Protein AF-M1EQ59-F1 (afdb_monomer_lite)

Radius of gyration: 13.41 Å; chains: 1; bounding box: 28×25×42 Å

Secondary structure (DSSP, 8-state):
-EEEEPTTSS-EEEEE--SSHHHHHHTT--TTSEEEEEEEE--TT-SS-EEEEEEEE-TTS-HHHHHHHHTTHHHHHT-

InterPro domains:
  IPR002108 Actin-depolymerising factor homology domain [PF00241] (2-77)
  IPR002108 Actin-depolymerising factor homology domain [PS51263] (1-79)
  IPR029006 ADF-H/Gelsolin-like domain superfamily [G3DSA:3.40.20.10] (1-79)

pLDDT: mean 88.78, std 7.21, range [63.41, 96.88]

Foldseek 3Di:
DKWFDDDPDPDIDDPDDDDPFPVVQVVRDDLATFMWDWGWDDDPPDPDTDIDIDGDHHVNHDVVVVVVCVVCVVVVVVD

Sequence (79 aa):
ALYTYEDGSDDLKLAASGDGGLQELSGHFENQKVMYGFCSVKDSQAALPKYVLINWVGEDVPDARKCACASHVAKVAEF

Organism: Mustela putorius furo (NCBI:txid9669)

Structure (mmCIF, N/CA/C/O backbone):
data_AF-M1EQ59-F1
#
_entry.id   AF-M1EQ59-F1
#
loop_
_atom_site.group_PDB
_atom_site.id
_atom_site.type_symbol
_atom_site.label_atom_id
_atom_site.label_alt_id
_atom_site.label_comp_id
_atom_site.label_asym_id
_atom_site.label_entity_id
_atom_site.label_seq_id
_atom_site.pdbx_PDB_ins_code
_atom_site.Cartn_x
_atom_site.Cartn_y
_atom_site.Cartn_z
_atom_site.occupancy
_atom_site.B_iso_or_equiv
_atom_site.auth_seq_id
_atom_site.auth_comp_id
_atom_site.auth_asym_id
_atom_site.auth_atom_id
_atom_site.pdbx_PDB_model_num
ATOM 1 N N . ALA A 1 1 ? -6.861 -2.457 3.941 1.00 93.50 1 ALA A N 1
ATOM 2 C CA . ALA A 1 1 ? -6.768 -2.291 2.474 1.00 93.50 1 ALA A CA 1
ATOM 3 C C . ALA A 1 1 ? -5.331 -2.524 2.031 1.00 93.50 1 ALA A C 1
ATOM 5 O O . ALA A 1 1 ? -4.418 -2.246 2.801 1.00 93.50 1 ALA A O 1
ATOM 6 N N . LEU A 1 2 ? -5.132 -3.040 0.826 1.00 96.62 2 LEU A N 1
ATOM 7 C CA . LEU A 1 2 ? -3.833 -3.326 0.232 1.00 96.62 2 LEU A CA 1
ATOM 8 C C . LEU A 1 2 ? -3.792 -2.730 -1.168 1.00 96.62 2 LEU A C 1
ATOM 10 O O . LEU A 1 2 ? -4.703 -2.966 -1.960 1.00 96.62 2 LEU A O 1
ATOM 14 N N . TYR A 1 3 ? -2.728 -2.003 -1.471 1.00 96.06 3 TYR A N 1
ATOM 15 C CA . TYR A 1 3 ? -2.517 -1.349 -2.755 1.00 96.06 3 TYR A CA 1
ATOM 16 C C . TYR A 1 3 ? -1.243 -1.864 -3.415 1.00 96.06 3 TYR A C 1
ATOM 18 O O . TYR A 1 3 ? -0.295 -2.253 -2.736 1.00 96.06 3 TYR A O 1
ATOM 26 N N . THR A 1 4 ? -1.206 -1.846 -4.741 1.00 95.38 4 THR A N 1
ATOM 27 C CA . THR A 1 4 ? -0.008 -2.138 -5.537 1.00 95.38 4 THR A CA 1
ATOM 28 C C . THR A 1 4 ? -0.018 -1.289 -6.801 1.00 95.38 4 THR A C 1
ATOM 30 O O . THR A 1 4 ? -1.009 -0.621 -7.084 1.00 95.38 4 THR A O 1
ATOM 33 N N . TYR A 1 5 ? 1.074 -1.298 -7.553 1.00 93.12 5 TYR A N 1
ATOM 34 C CA . TYR A 1 5 ? 1.168 -0.553 -8.802 1.00 93.12 5 TYR A CA 1
ATOM 35 C C . TYR A 1 5 ? 0.417 -1.257 -9.939 1.00 93.12 5 TYR A C 1
ATOM 37 O O . TYR A 1 5 ? 0.346 -2.488 -9.992 1.00 93.12 5 TYR A O 1
ATOM 45 N N . GLU A 1 6 ? -0.149 -0.478 -10.854 1.00 91.19 6 GLU A N 1
ATOM 46 C CA . GLU A 1 6 ? -0.569 -0.982 -12.160 1.00 91.19 6 GLU A CA 1
ATOM 47 C C . GLU A 1 6 ? 0.639 -1.426 -12.996 1.00 91.19 6 GLU A C 1
ATOM 49 O O . GLU A 1 6 ? 1.749 -0.908 -12.857 1.00 91.19 6 GLU A O 1
ATOM 54 N N . ASP A 1 7 ? 0.439 -2.421 -13.861 1.00 86.75 7 ASP A N 1
ATOM 55 C CA . ASP A 1 7 ? 1.538 -3.006 -14.624 1.00 86.75 7 ASP A CA 1
ATOM 56 C C . ASP A 1 7 ? 2.090 -1.977 -15.618 1.00 86.75 7 ASP A C 1
ATOM 58 O O . ASP A 1 7 ? 1.391 -1.519 -16.520 1.00 86.75 7 ASP A O 1
ATOM 62 N N . GLY A 1 8 ? 3.358 -1.602 -15.443 1.00 84.25 8 GLY A N 1
ATOM 63 C CA . GLY A 1 8 ? 4.015 -0.590 -16.273 1.00 84.25 8 GLY A CA 1
ATOM 64 C C . GLY A 1 8 ? 3.657 0.864 -15.939 1.00 84.25 8 GLY A C 1
ATOM 65 O O . GLY A 1 8 ? 4.069 1.746 -16.690 1.00 84.25 8 GLY A O 1
ATOM 66 N N . SER A 1 9 ? 2.946 1.127 -14.834 1.00 89.12 9 SER A N 1
ATOM 67 C CA . SER A 1 9 ? 2.660 2.481 -14.333 1.00 89.12 9 SER A CA 1
ATOM 68 C C . SER A 1 9 ? 3.154 2.679 -12.890 1.00 89.12 9 SER A C 1
ATOM 70 O O . SER A 1 9 ? 3.470 1.732 -12.166 1.00 89.12 9 SER A O 1
ATOM 72 N N . ASP A 1 10 ? 3.219 3.942 -12.470 1.00 89.00 10 ASP A N 1
ATOM 73 C CA . ASP A 1 10 ? 3.402 4.359 -11.076 1.00 89.00 10 ASP A CA 1
ATOM 74 C C . ASP A 1 10 ? 2.072 4.691 -10.381 1.00 89.00 10 ASP A C 1
ATOM 76 O O . ASP A 1 10 ? 2.063 5.138 -9.232 1.00 89.00 10 ASP A O 1
ATOM 80 N N . ASP A 1 11 ? 0.950 4.411 -11.045 1.00 90.06 11 ASP A N 1
ATOM 81 C CA . ASP A 1 11 ? -0.387 4.535 -10.478 1.00 90.06 11 ASP A CA 1
ATOM 82 C C . ASP A 1 11 ? -0.704 3.375 -9.530 1.00 90.06 11 ASP A C 1
ATOM 84 O O . ASP A 1 11 ? -0.445 2.203 -9.823 1.00 90.06 11 ASP A O 1
ATOM 88 N N . LEU A 1 12 ? -1.277 3.707 -8.371 1.00 91.88 12 LEU A N 1
ATOM 89 C CA . LEU A 1 12 ? -1.719 2.727 -7.386 1.00 91.88 12 LEU A CA 1
ATOM 90 C C . LEU A 1 12 ? -3.128 2.227 -7.703 1.00 91.88 12 LEU A C 1
ATOM 92 O O . LEU A 1 12 ? -4.058 3.012 -7.870 1.00 91.88 12 LEU A O 1
ATOM 96 N N . LYS A 1 13 ? -3.299 0.907 -7.648 1.00 94.81 13 LYS A N 1
ATOM 97 C CA . LYS A 1 13 ? -4.594 0.221 -7.666 1.00 94.81 13 LYS A CA 1
ATOM 98 C C . LYS A 1 13 ? -4.855 -0.505 -6.351 1.00 94.81 13 LYS A C 1
ATOM 100 O O . LYS A 1 13 ? -3.929 -0.953 -5.669 1.00 94.81 13 LYS A O 1
ATOM 105 N N . LEU A 1 14 ? -6.134 -0.669 -6.014 1.00 95.44 14 LEU A N 1
ATOM 106 C CA . LEU A 1 14 ? -6.560 -1.534 -4.915 1.00 95.44 14 LEU A CA 1
ATOM 107 C C . LEU A 1 14 ? -6.316 -2.999 -5.303 1.00 95.44 14 LEU A C 1
ATOM 109 O O . LEU A 1 14 ? -6.866 -3.485 -6.287 1.00 95.44 14 LEU A O 1
ATOM 113 N N . ALA A 1 15 ? -5.494 -3.693 -4.521 1.00 95.94 15 ALA A N 1
ATOM 114 C CA . ALA A 1 15 ? -5.215 -5.115 -4.689 1.00 95.94 15 ALA A CA 1
ATOM 115 C C . ALA A 1 15 ? -6.174 -5.980 -3.859 1.00 95.94 15 ALA A C 1
ATOM 117 O O . ALA A 1 15 ? -6.674 -6.988 -4.348 1.00 95.94 15 ALA A O 1
ATOM 118 N N . ALA A 1 16 ? -6.441 -5.579 -2.611 1.00 95.75 16 ALA A N 1
ATOM 119 C CA . ALA A 1 16 ? -7.349 -6.287 -1.711 1.00 95.75 16 ALA A CA 1
ATOM 120 C C . ALA A 1 16 ? -7.911 -5.368 -0.613 1.00 95.75 16 ALA A C 1
ATOM 122 O O . ALA A 1 16 ? -7.311 -4.358 -0.235 1.00 95.75 16 ALA A O 1
ATOM 123 N N . SER A 1 17 ? -9.052 -5.740 -0.042 1.00 95.06 17 SER A N 1
ATOM 124 C CA . SER A 1 17 ? -9.652 -5.088 1.126 1.00 95.06 17 SER A CA 1
ATOM 125 C C . SER A 1 17 ? -10.424 -6.110 1.952 1.00 95.06 17 SER A C 1
ATOM 127 O O . SER A 1 17 ? -11.037 -7.002 1.376 1.00 95.06 17 SER A O 1
ATOM 129 N N . GLY A 1 18 ? -10.432 -5.943 3.271 1.00 93.25 18 GLY A N 1
ATOM 130 C CA . GLY A 1 18 ? -11.091 -6.848 4.206 1.00 93.25 18 GLY A CA 1
ATOM 131 C C . GLY A 1 18 ? -11.034 -6.309 5.634 1.00 93.25 18 GLY A C 1
ATOM 132 O O . GLY A 1 18 ? -10.397 -5.277 5.886 1.00 93.25 18 GLY A O 1
ATOM 133 N N . ASP A 1 19 ? -11.690 -7.026 6.544 1.00 92.06 19 ASP A N 1
ATOM 134 C CA . ASP A 1 19 ? -11.888 -6.645 7.950 1.00 92.06 19 ASP A CA 1
ATOM 135 C C . ASP A 1 19 ? -11.102 -7.537 8.936 1.00 92.06 19 ASP A C 1
ATOM 137 O O . ASP A 1 19 ? -11.152 -7.330 10.149 1.00 92.06 19 ASP A O 1
ATOM 141 N N . GLY A 1 20 ? -10.340 -8.516 8.440 1.00 90.56 20 GLY A N 1
ATOM 142 C CA . GLY A 1 20 ? -9.532 -9.469 9.212 1.00 90.56 20 GLY A CA 1
ATOM 143 C C . GLY A 1 20 ? -8.196 -8.918 9.726 1.00 90.56 20 GLY A C 1
ATOM 144 O O . GLY A 1 20 ? -7.377 -9.659 10.275 1.00 90.56 20 GLY A O 1
ATOM 145 N N . GLY A 1 21 ? -7.965 -7.612 9.577 1.00 91.44 21 GLY A N 1
ATOM 146 C CA . GLY A 1 21 ? -6.822 -6.903 10.148 1.00 91.44 21 GLY A CA 1
ATOM 147 C C . GLY A 1 21 ? -5.467 -7.353 9.591 1.00 91.44 21 GLY A C 1
ATOM 148 O O . GLY A 1 21 ? -5.343 -7.736 8.430 1.00 91.44 21 GLY A O 1
ATOM 149 N N . LEU A 1 22 ? -4.428 -7.296 10.432 1.00 91.50 22 LEU A N 1
ATOM 150 C CA . LEU A 1 22 ? -3.047 -7.599 10.028 1.00 91.50 22 LEU A CA 1
ATOM 151 C C . LEU A 1 22 ? -2.846 -9.057 9.592 1.00 91.50 22 LEU A C 1
ATOM 153 O O . LEU A 1 22 ? -2.004 -9.317 8.737 1.00 91.50 22 LEU A O 1
ATOM 157 N N . GLN A 1 23 ? -3.601 -9.993 10.173 1.00 92.38 23 GLN A N 1
ATOM 158 C CA . GLN A 1 23 ? -3.470 -11.417 9.867 1.00 92.38 23 GLN A CA 1
ATOM 159 C C . GLN A 1 23 ? -4.000 -11.751 8.471 1.00 92.38 23 GLN A C 1
ATOM 161 O O . GLN A 1 23 ? -3.394 -12.550 7.767 1.00 92.38 23 GLN A O 1
ATOM 166 N N . GLU A 1 24 ? -5.117 -11.146 8.067 1.00 93.50 24 GLU A N 1
ATOM 167 C CA . GLU A 1 24 ? -5.616 -11.275 6.695 1.00 93.50 24 GLU A CA 1
ATOM 168 C C . GLU A 1 24 ? -4.699 -10.525 5.726 1.00 93.50 24 GLU A C 1
ATOM 170 O O . GLU A 1 24 ? -4.267 -11.083 4.721 1.00 93.50 24 GLU A O 1
ATOM 175 N N . LEU A 1 25 ? -4.332 -9.283 6.066 1.00 94.50 25 LEU A N 1
ATOM 176 C CA . LEU A 1 25 ? -3.484 -8.440 5.225 1.00 94.50 25 LEU A CA 1
ATOM 177 C C . LEU A 1 25 ? -2.144 -9.107 4.884 1.00 94.50 25 LEU A C 1
ATOM 179 O O . LEU A 1 25 ? -1.691 -9.001 3.747 1.00 94.50 25 LEU A O 1
ATOM 183 N N . SER A 1 26 ? -1.524 -9.806 5.841 1.00 94.12 26 SER A N 1
ATOM 184 C CA . SER A 1 26 ? -0.236 -10.473 5.625 1.00 94.12 26 SER A CA 1
ATOM 185 C C . SER A 1 26 ? -0.303 -11.596 4.586 1.00 94.12 26 SER A C 1
ATOM 187 O O . SER A 1 26 ? 0.664 -11.801 3.857 1.00 94.12 26 SER A O 1
ATOM 189 N N . GLY A 1 27 ? -1.449 -12.273 4.462 1.00 95.88 27 GLY A N 1
ATOM 190 C CA . GLY A 1 27 ? -1.666 -13.342 3.485 1.00 95.88 27 GLY A CA 1
ATOM 191 C C . GLY A 1 27 ? -1.802 -12.862 2.037 1.00 95.88 27 GLY A C 1
ATOM 192 O O . GLY A 1 27 ? -1.774 -13.684 1.125 1.00 95.88 27 GLY A O 1
ATOM 193 N N . HIS A 1 28 ? -1.940 -11.551 1.816 1.00 96.44 28 HIS A N 1
ATOM 194 C CA . HIS A 1 28 ? -2.115 -10.961 0.488 1.00 96.44 28 HIS A CA 1
ATOM 195 C C . HIS A 1 28 ? -0.844 -10.322 -0.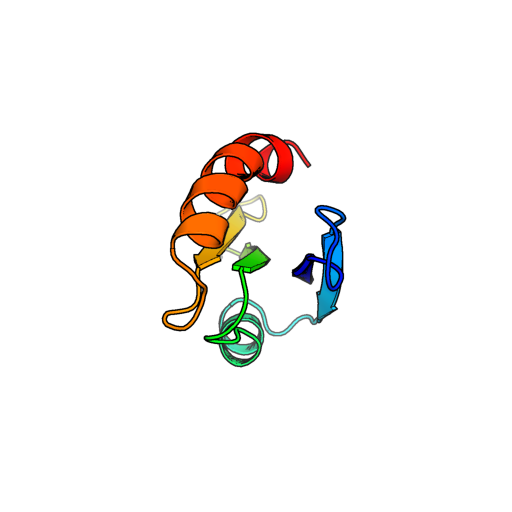091 1.00 96.44 28 HIS A C 1
ATOM 197 O O . HIS A 1 28 ? -0.879 -9.850 -1.227 1.00 96.44 28 HIS A O 1
ATOM 203 N N . PHE A 1 29 ? 0.267 -10.280 0.652 1.00 96.88 29 PHE A N 1
ATOM 204 C CA . PHE A 1 29 ? 1.523 -9.754 0.119 1.00 96.88 29 PHE A CA 1
ATOM 205 C C . PHE A 1 29 ? 2.160 -10.712 -0.892 1.00 96.88 29 PHE A C 1
ATOM 207 O O . PHE A 1 29 ? 2.209 -11.923 -0.688 1.00 96.88 29 PHE A O 1
ATOM 214 N N . GLU A 1 30 ? 2.690 -10.148 -1.975 1.00 96.31 30 GLU A N 1
ATOM 215 C CA . GLU A 1 30 ? 3.337 -10.893 -3.054 1.00 96.31 30 GLU A CA 1
ATOM 216 C C . GLU A 1 30 ? 4.835 -10.555 -3.128 1.00 96.31 30 GLU A C 1
ATOM 218 O O . GLU A 1 30 ? 5.230 -9.387 -3.077 1.00 96.31 30 GLU A O 1
ATOM 223 N N . ASN A 1 31 ? 5.686 -11.569 -3.313 1.00 95.44 31 ASN A N 1
ATOM 224 C CA . ASN A 1 31 ? 7.146 -11.394 -3.379 1.00 95.44 31 ASN A CA 1
ATOM 225 C C . ASN A 1 31 ? 7.629 -10.679 -4.648 1.00 95.44 31 ASN A C 1
ATOM 227 O O . ASN A 1 31 ? 8.732 -10.146 -4.670 1.00 95.44 31 ASN A O 1
ATOM 231 N N . GLN A 1 32 ? 6.810 -10.625 -5.696 1.00 94.50 32 GLN A N 1
ATOM 232 C CA . GLN A 1 32 ? 7.175 -10.009 -6.977 1.00 94.50 32 GLN A CA 1
ATOM 233 C C . GLN A 1 32 ? 6.741 -8.542 -7.092 1.00 94.50 32 GLN A C 1
ATOM 235 O O . GLN A 1 32 ? 6.951 -7.919 -8.133 1.00 94.50 32 GLN A O 1
ATOM 240 N N . LYS A 1 33 ? 6.114 -7.974 -6.052 1.00 94.06 33 LYS A N 1
ATOM 241 C CA . LYS A 1 33 ? 5.492 -6.647 -6.113 1.00 94.06 33 LYS A CA 1
ATOM 242 C C . LYS A 1 33 ? 5.923 -5.744 -4.967 1.00 94.06 33 LYS A C 1
ATOM 244 O O . LYS A 1 33 ? 6.220 -6.183 -3.858 1.00 94.06 33 LYS A O 1
ATOM 249 N N . VAL A 1 34 ? 5.896 -4.444 -5.248 1.00 93.75 34 VAL A N 1
ATOM 250 C CA . VAL A 1 34 ? 5.849 -3.415 -4.207 1.00 93.75 34 VAL A CA 1
ATOM 251 C C . VAL A 1 34 ? 4.385 -3.185 -3.857 1.00 93.75 34 VAL A C 1
ATOM 253 O O . VAL A 1 34 ? 3.540 -3.044 -4.749 1.00 93.75 34 VAL A O 1
ATOM 256 N N . MET A 1 35 ? 4.076 -3.192 -2.567 1.00 95.81 35 MET A N 1
ATOM 257 C CA . MET A 1 35 ? 2.707 -3.081 -2.077 1.00 95.81 35 MET A CA 1
ATOM 258 C C . MET A 1 35 ? 2.640 -2.194 -0.835 1.00 95.81 35 MET A C 1
ATOM 260 O O . MET A 1 35 ? 3.592 -2.107 -0.062 1.00 95.81 35 MET A O 1
ATOM 264 N N . TYR A 1 36 ? 1.487 -1.568 -0.625 1.00 95.12 36 TYR A N 1
ATOM 265 C CA . TYR A 1 36 ? 1.222 -0.709 0.524 1.00 95.12 36 TYR A CA 1
ATOM 266 C C . TYR A 1 36 ? -0.000 -1.223 1.272 1.00 95.12 36 TYR A C 1
ATOM 268 O O . TYR A 1 36 ? -1.120 -1.189 0.761 1.00 95.12 36 TYR A O 1
ATOM 276 N N . GLY A 1 37 ? 0.219 -1.741 2.475 1.00 95.56 37 GLY A N 1
ATOM 277 C CA . GLY A 1 37 ? -0.841 -2.247 3.338 1.00 95.56 37 GLY A CA 1
ATOM 278 C C . GLY A 1 37 ? -1.277 -1.187 4.340 1.00 95.56 37 GLY A C 1
ATOM 279 O O . GLY A 1 37 ? -0.452 -0.705 5.106 1.00 95.56 37 GLY A O 1
ATOM 280 N N . PHE A 1 38 ? -2.564 -0.855 4.375 1.00 93.88 38 PHE A N 1
ATOM 281 C CA . PHE A 1 38 ? -3.146 0.045 5.368 1.00 93.88 38 PHE A CA 1
ATOM 282 C C . PHE A 1 38 ? -4.125 -0.717 6.260 1.00 93.88 38 PHE A C 1
ATOM 284 O O . PHE A 1 38 ? -5.107 -1.294 5.773 1.00 93.88 38 PHE A O 1
ATOM 291 N N . CYS A 1 39 ? -3.866 -0.728 7.566 1.00 93.62 39 CYS A N 1
ATOM 292 C CA . CYS A 1 39 ? -4.669 -1.461 8.540 1.00 93.62 39 CYS A CA 1
ATOM 293 C C . CYS A 1 39 ? -5.002 -0.589 9.749 1.00 93.62 39 CYS A C 1
ATOM 295 O O . CYS A 1 39 ? -4.108 -0.050 10.400 1.00 93.62 39 CYS A O 1
ATOM 297 N N . SER A 1 40 ? -6.286 -0.515 10.105 1.00 90.44 40 SER A N 1
ATOM 298 C CA . SER A 1 40 ? -6.698 -0.014 11.415 1.00 90.44 40 SER A CA 1
ATOM 299 C C . SER A 1 40 ? -6.522 -1.115 12.457 1.00 90.44 40 SER A C 1
ATOM 301 O O . SER A 1 40 ? -7.051 -2.215 12.298 1.00 90.44 40 SER A O 1
ATOM 303 N N . VAL A 1 41 ? -5.818 -0.818 13.539 1.00 86.94 41 VAL A N 1
ATOM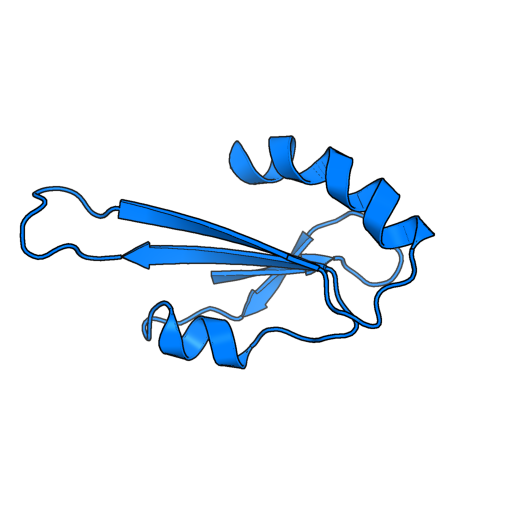 304 C CA . VAL A 1 41 ? -5.648 -1.701 14.688 1.00 86.94 41 VAL A CA 1
ATOM 305 C C . VAL A 1 41 ? -6.422 -1.106 15.856 1.00 86.94 41 VAL A C 1
ATOM 307 O O . VAL A 1 41 ? -6.186 0.032 16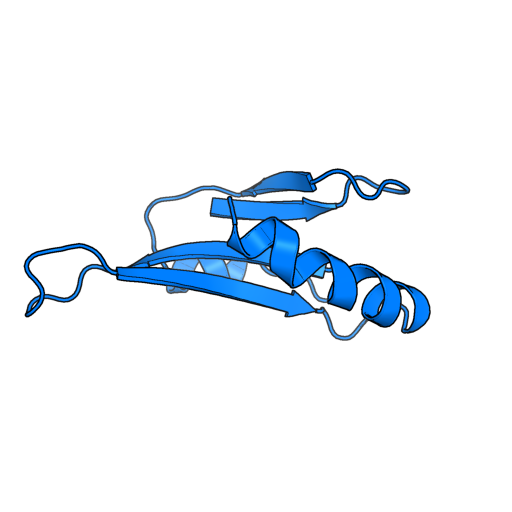.273 1.00 86.94 41 VAL A O 1
ATOM 310 N N . LYS A 1 42 ? -7.371 -1.882 16.386 1.00 80.19 42 LYS A N 1
ATOM 311 C CA . LYS A 1 42 ? -8.058 -1.539 17.631 1.00 80.19 42 LYS A CA 1
ATOM 312 C C . LYS A 1 42 ? -7.161 -1.941 18.791 1.00 80.19 42 LYS A C 1
ATOM 314 O O . LYS A 1 42 ? -6.902 -3.121 19.000 1.00 80.19 42 LYS A O 1
ATOM 319 N N . ASP A 1 43 ? -6.695 -0.950 19.530 1.00 78.50 43 ASP A N 1
ATOM 320 C CA . ASP A 1 43 ? -6.020 -1.156 20.802 1.00 78.50 43 ASP A CA 1
ATOM 321 C C . ASP A 1 43 ? -7.073 -1.036 21.906 1.00 78.50 43 ASP A C 1
ATOM 323 O O . ASP A 1 43 ? -7.708 0.007 22.042 1.00 78.50 43 ASP A O 1
ATOM 327 N N . SER A 1 44 ? -7.278 -2.105 22.679 1.00 76.75 44 SER A N 1
ATOM 328 C CA . SER A 1 44 ? -8.267 -2.146 23.765 1.00 76.75 44 SER A CA 1
ATOM 329 C C . SER A 1 44 ? -8.039 -1.083 24.845 1.00 76.75 44 SER A C 1
ATOM 331 O O . SER A 1 44 ? -8.955 -0.803 25.612 1.00 76.75 44 SER A O 1
ATOM 333 N N . GLN A 1 45 ? -6.836 -0.502 24.925 1.00 79.75 45 GLN A N 1
ATOM 334 C CA . GLN A 1 45 ? -6.511 0.574 25.863 1.00 79.75 45 GLN A CA 1
ATOM 335 C C . GLN A 1 45 ? -6.590 1.977 25.246 1.00 79.75 45 GLN A C 1
ATOM 337 O O . GLN A 1 45 ? -6.523 2.965 25.977 1.00 79.75 45 GLN A O 1
ATOM 342 N N . ALA A 1 46 ? -6.738 2.096 23.924 1.00 74.94 46 ALA A N 1
ATOM 343 C CA . ALA A 1 46 ? -6.794 3.383 23.241 1.00 74.94 46 ALA A CA 1
ATOM 344 C C . ALA A 1 46 ? -8.238 3.765 22.894 1.00 74.94 46 ALA A C 1
ATOM 346 O O . ALA A 1 46 ? -8.991 2.982 22.322 1.00 74.94 46 ALA A O 1
ATOM 347 N N . ALA A 1 47 ? -8.609 5.014 23.178 1.00 77.25 47 ALA A N 1
ATOM 348 C CA . ALA A 1 47 ? -9.922 5.549 22.812 1.00 77.25 47 ALA A CA 1
ATOM 349 C C . ALA A 1 47 ? -10.098 5.730 21.290 1.00 77.25 47 ALA A C 1
ATOM 351 O O . ALA A 1 47 ? -11.225 5.785 20.803 1.00 77.25 47 ALA A O 1
ATOM 352 N N . LEU A 1 48 ? -8.994 5.831 20.541 1.00 83.75 48 LEU A N 1
ATOM 353 C CA . LEU A 1 48 ? -8.985 6.033 19.094 1.00 83.75 48 LEU A CA 1
ATOM 354 C C . LEU A 1 48 ? -8.278 4.865 18.391 1.00 83.75 48 LEU A C 1
ATOM 356 O O . LEU A 1 48 ? -7.272 4.367 18.907 1.00 83.75 48 LEU A O 1
ATOM 360 N N . PRO A 1 49 ? -8.768 4.436 17.213 1.00 83.81 49 PRO A N 1
ATOM 361 C CA . PRO A 1 49 ? -8.092 3.424 16.413 1.00 83.81 49 PRO A CA 1
ATOM 362 C C . PRO A 1 49 ? -6.707 3.921 15.988 1.00 83.81 49 PRO A C 1
ATOM 364 O O . PRO A 1 49 ? -6.536 5.080 15.608 1.00 83.81 49 PRO A O 1
ATOM 367 N N . LYS A 1 50 ? -5.718 3.027 16.039 1.00 89.31 50 LYS A N 1
ATOM 368 C CA . LYS A 1 50 ? -4.378 3.278 15.499 1.00 89.31 50 LYS A CA 1
ATOM 369 C C . LYS A 1 50 ? -4.342 2.802 14.054 1.00 89.31 50 LYS A C 1
ATOM 371 O O . LYS A 1 50 ? -4.964 1.795 13.727 1.00 89.31 50 LYS A O 1
ATOM 376 N N . TYR A 1 51 ? -3.598 3.490 13.201 1.00 89.75 51 TYR A N 1
ATOM 377 C CA . TYR A 1 51 ? -3.422 3.094 11.806 1.00 89.75 51 TYR A CA 1
ATOM 378 C C . TYR A 1 51 ? -1.976 2.684 11.562 1.00 89.75 51 TYR A C 1
ATOM 380 O O . TYR A 1 51 ? -1.050 3.318 12.066 1.00 89.75 51 TYR A O 1
ATOM 388 N N . VAL A 1 52 ? -1.796 1.599 10.816 1.00 92.00 52 VAL A N 1
ATOM 389 C CA . VAL A 1 52 ? -0.493 1.064 10.426 1.00 92.00 52 VAL A CA 1
ATOM 390 C C . VAL A 1 52 ? -0.402 1.096 8.908 1.00 92.00 52 VAL A C 1
ATOM 392 O O . VAL A 1 52 ? -1.269 0.542 8.228 1.00 92.00 52 VAL A O 1
ATOM 395 N N . LEU A 1 53 ? 0.666 1.714 8.402 1.00 93.06 53 LEU A N 1
ATOM 396 C CA . LEU A 1 53 ? 1.083 1.635 7.008 1.00 93.06 53 LEU A CA 1
ATOM 397 C C . LEU A 1 53 ? 2.274 0.679 6.899 1.00 93.06 53 LEU A C 1
ATOM 399 O O . LEU A 1 53 ? 3.306 0.880 7.536 1.00 93.06 53 LEU A O 1
ATOM 403 N N . ILE A 1 54 ? 2.129 -0.352 6.076 1.00 93.94 54 ILE A N 1
ATOM 404 C CA . ILE A 1 54 ? 3.173 -1.319 5.751 1.00 93.94 54 ILE A CA 1
ATOM 405 C C . ILE A 1 54 ? 3.668 -1.007 4.344 1.00 93.94 54 ILE A C 1
ATOM 407 O O . ILE A 1 54 ? 2.914 -1.146 3.383 1.00 93.94 54 ILE A O 1
ATOM 411 N N . ASN A 1 55 ? 4.935 -0.614 4.227 1.00 94.06 55 ASN A N 1
ATOM 412 C CA . ASN A 1 55 ? 5.635 -0.542 2.948 1.00 94.06 55 ASN A CA 1
ATOM 413 C C . ASN A 1 55 ? 6.287 -1.901 2.666 1.00 94.06 55 ASN A C 1
ATOM 415 O O . ASN A 1 55 ? 7.323 -2.223 3.249 1.00 94.06 55 ASN A O 1
ATOM 419 N N . TRP A 1 56 ? 5.659 -2.702 1.811 1.00 94.81 56 TRP A N 1
ATOM 420 C CA . TRP A 1 56 ? 6.148 -4.021 1.435 1.00 94.81 56 TRP A CA 1
ATOM 421 C C . TRP A 1 56 ? 6.933 -3.951 0.131 1.00 94.81 56 TRP A C 1
ATOM 423 O O . TRP A 1 56 ? 6.425 -3.505 -0.899 1.00 94.81 56 TRP A O 1
ATOM 433 N N . VAL A 1 57 ? 8.164 -4.451 0.168 1.00 93.88 57 VAL A N 1
ATOM 434 C CA . VAL A 1 57 ? 9.009 -4.630 -1.010 1.00 93.88 57 VAL A CA 1
ATOM 435 C C . VAL A 1 57 ? 9.313 -6.114 -1.114 1.00 93.88 57 VAL A C 1
ATOM 437 O O . VAL A 1 57 ? 10.128 -6.626 -0.351 1.00 93.88 57 VAL A O 1
ATOM 440 N N . GLY A 1 58 ? 8.633 -6.798 -2.031 1.00 94.12 58 GLY A N 1
ATOM 441 C CA . GLY A 1 58 ? 8.839 -8.223 -2.239 1.00 94.12 58 GLY A CA 1
ATOM 442 C C . GLY A 1 58 ? 10.281 -8.561 -2.644 1.00 94.12 58 GLY A C 1
ATOM 443 O O . GLY A 1 58 ? 10.976 -7.764 -3.284 1.00 94.12 58 GLY A O 1
ATOM 444 N N . GLU A 1 59 ? 10.735 -9.750 -2.252 1.00 93.81 59 GLU A N 1
ATOM 445 C CA . GLU A 1 59 ? 12.122 -10.197 -2.436 1.00 93.81 59 GLU A CA 1
ATOM 446 C C . GLU A 1 59 ? 12.534 -10.253 -3.918 1.00 93.81 59 GLU A C 1
ATOM 448 O O . GLU A 1 59 ? 13.644 -9.840 -4.268 1.00 93.81 59 GLU A O 1
ATOM 453 N N . ASP A 1 60 ? 11.597 -10.636 -4.790 1.00 93.88 60 ASP A N 1
ATOM 454 C CA . ASP A 1 60 ? 11.791 -10.830 -6.230 1.00 93.88 60 ASP A CA 1
ATOM 455 C C . ASP 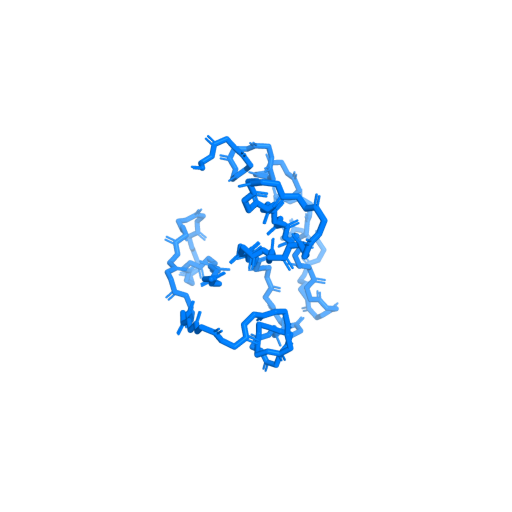A 1 60 ? 11.559 -9.550 -7.060 1.00 93.88 60 ASP A C 1
ATOM 457 O O . ASP A 1 60 ? 11.572 -9.584 -8.293 1.00 93.88 60 ASP A O 1
ATOM 461 N N . VAL A 1 61 ? 11.341 -8.396 -6.419 1.00 92.12 61 VAL A N 1
ATOM 462 C CA . VAL A 1 61 ? 11.219 -7.109 -7.123 1.00 92.12 61 VAL A CA 1
ATOM 463 C C . VAL A 1 61 ? 12.589 -6.692 -7.693 1.00 92.12 61 VAL A C 1
ATOM 465 O O . VAL A 1 61 ? 13.575 -6.684 -6.952 1.00 92.12 61 VAL A O 1
ATOM 468 N N . PRO A 1 62 ? 12.687 -6.260 -8.967 1.00 90.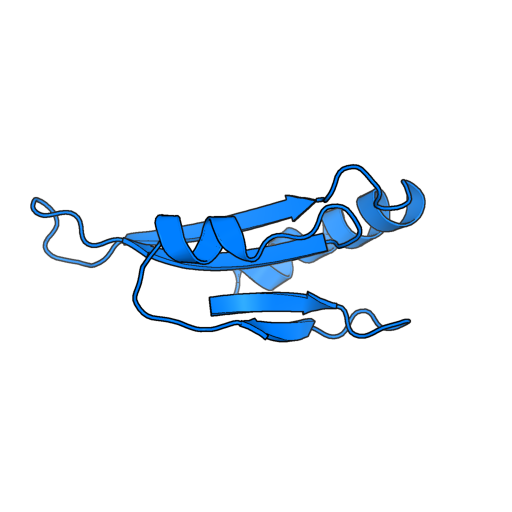12 62 PRO A N 1
ATOM 469 C CA . PRO A 1 62 ? 13.940 -5.755 -9.533 1.00 90.12 62 PRO A CA 1
ATOM 470 C C . PRO A 1 62 ? 14.499 -4.550 -8.762 1.00 90.12 62 PRO A C 1
ATOM 472 O O . PRO A 1 62 ? 13.759 -3.618 -8.441 1.00 90.12 62 PRO A O 1
ATOM 475 N N . ASP A 1 63 ? 15.812 -4.500 -8.527 1.00 88.50 63 ASP A N 1
ATOM 476 C CA . ASP A 1 63 ? 16.437 -3.463 -7.684 1.00 88.50 63 ASP A CA 1
ATOM 477 C C . ASP A 1 63 ? 16.206 -2.029 -8.188 1.00 88.50 63 ASP A C 1
ATOM 479 O O . ASP A 1 63 ? 15.980 -1.115 -7.393 1.00 88.50 63 ASP A O 1
ATOM 483 N N . ALA A 1 64 ? 16.162 -1.831 -9.510 1.00 85.12 64 ALA A N 1
ATOM 484 C CA . ALA A 1 64 ? 15.806 -0.541 -10.104 1.00 85.12 64 ALA A CA 1
ATOM 485 C C . ALA A 1 64 ? 14.395 -0.082 -9.688 1.00 85.12 64 ALA A C 1
ATOM 487 O O . ALA A 1 64 ? 14.178 1.097 -9.403 1.00 85.12 64 ALA A O 1
ATOM 488 N N . ARG A 1 65 ? 13.444 -1.022 -9.584 1.00 83.25 65 ARG A N 1
ATOM 489 C CA . ARG A 1 65 ? 12.075 -0.747 -9.132 1.00 83.25 65 ARG A CA 1
ATOM 490 C C . ARG A 1 65 ? 12.027 -0.478 -7.630 1.00 83.25 65 ARG A C 1
ATOM 492 O O . ARG A 1 65 ? 11.340 0.453 -7.219 1.00 83.25 65 ARG A O 1
ATOM 499 N N . LYS A 1 66 ? 12.800 -1.219 -6.823 1.00 84.56 66 LYS A N 1
ATOM 500 C CA . LYS A 1 66 ? 12.946 -0.959 -5.377 1.00 84.56 66 LYS A CA 1
ATOM 501 C C . LYS A 1 66 ? 13.419 0.477 -5.120 1.00 84.56 66 LYS A C 1
ATOM 503 O O . LYS A 1 66 ? 12.849 1.172 -4.283 1.00 84.56 66 LYS A O 1
ATOM 508 N N . CYS A 1 67 ? 14.423 0.930 -5.876 1.00 82.31 67 CYS A N 1
ATOM 509 C CA . CYS A 1 67 ? 14.983 2.276 -5.760 1.00 82.31 67 CYS A CA 1
ATOM 510 C C . CYS A 1 67 ? 13.961 3.368 -6.121 1.00 82.31 67 CYS A C 1
ATOM 512 O O . CYS A 1 67 ? 13.769 4.304 -5.347 1.00 82.31 67 CYS A O 1
ATOM 514 N N . ALA A 1 68 ? 13.255 3.219 -7.248 1.00 78.88 68 ALA A N 1
ATOM 515 C CA . ALA A 1 68 ? 12.231 4.176 -7.672 1.00 78.88 68 ALA A CA 1
ATOM 516 C C . ALA A 1 68 ? 11.092 4.298 -6.641 1.00 78.88 68 ALA A C 1
ATOM 518 O O . ALA A 1 68 ? 10.777 5.399 -6.181 1.00 78.88 68 ALA A O 1
ATOM 519 N N . CYS A 1 69 ? 10.533 3.167 -6.196 1.00 80.12 69 CYS A N 1
ATOM 520 C CA . CYS A 1 69 ? 9.391 3.156 -5.281 1.00 80.12 69 CYS A CA 1
ATOM 521 C C . CYS A 1 69 ? 9.723 3.649 -3.863 1.00 80.12 69 CYS A C 1
ATOM 523 O O . CYS A 1 69 ? 8.816 4.080 -3.151 1.00 80.12 69 CYS A O 1
ATOM 525 N N . ALA A 1 70 ? 10.996 3.639 -3.445 1.00 76.50 70 ALA A N 1
ATOM 526 C CA . ALA A 1 70 ? 11.405 4.198 -2.153 1.00 76.50 70 ALA A CA 1
ATOM 527 C C . ALA A 1 70 ? 11.060 5.694 -2.034 1.00 76.50 70 ALA A C 1
ATOM 529 O O . ALA A 1 70 ? 10.669 6.157 -0.964 1.00 76.50 70 ALA A O 1
ATOM 530 N N . SER A 1 71 ? 11.135 6.437 -3.144 1.00 78.75 71 SER A N 1
ATOM 531 C CA . SER A 1 71 ? 10.780 7.862 -3.183 1.00 78.75 71 SER A CA 1
ATOM 532 C C . SER A 1 71 ? 9.270 8.119 -3.073 1.00 78.75 71 SER A C 1
ATOM 534 O O . SER A 1 71 ? 8.854 9.192 -2.641 1.00 78.75 71 SER A O 1
ATOM 536 N N . HIS A 1 72 ? 8.436 7.126 -3.400 1.00 83.69 72 HIS A N 1
ATOM 537 C CA . HIS A 1 72 ? 6.977 7.261 -3.386 1.00 83.69 72 HIS A CA 1
ATOM 538 C C . HIS A 1 72 ? 6.382 7.100 -1.983 1.00 83.69 72 HIS A C 1
ATOM 540 O O . HIS A 1 72 ? 5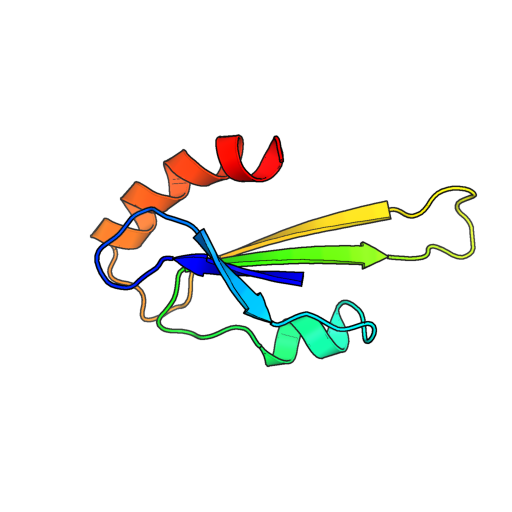.280 7.581 -1.729 1.00 83.69 72 HIS A O 1
ATOM 546 N N . VAL A 1 73 ? 7.111 6.470 -1.052 1.00 76.75 73 VAL A N 1
ATOM 547 C CA . VAL A 1 73 ? 6.623 6.147 0.301 1.00 76.75 73 VAL A CA 1
ATOM 548 C C . VAL A 1 73 ? 6.097 7.382 1.034 1.00 76.75 73 VAL A C 1
ATOM 550 O O . VAL A 1 73 ? 5.040 7.309 1.652 1.00 76.75 73 VAL A O 1
ATOM 553 N N . ALA A 1 74 ? 6.793 8.520 0.929 1.00 76.31 74 ALA A N 1
ATOM 554 C CA . ALA A 1 74 ? 6.370 9.765 1.571 1.00 76.31 74 ALA A CA 1
ATOM 555 C C . ALA A 1 74 ? 4.992 10.225 1.074 1.00 76.31 74 ALA A C 1
ATOM 557 O O . ALA A 1 74 ? 4.126 10.558 1.873 1.00 76.31 74 ALA A O 1
ATOM 558 N N . LYS A 1 75 ? 4.760 10.154 -0.240 1.00 80.12 75 LYS A N 1
ATOM 559 C CA . LYS A 1 75 ? 3.499 10.571 -0.860 1.00 80.12 75 LYS A CA 1
ATOM 560 C C . LYS A 1 75 ? 2.349 9.604 -0.576 1.00 80.12 75 LYS A C 1
ATOM 562 O O . LYS A 1 75 ? 1.208 10.032 -0.469 1.00 80.12 75 LYS A O 1
ATOM 567 N N . VAL A 1 76 ? 2.645 8.311 -0.427 1.00 78.62 76 VAL A N 1
ATOM 568 C CA . VAL A 1 76 ? 1.652 7.304 -0.013 1.00 78.62 76 VAL A CA 1
ATOM 569 C C . VAL A 1 76 ? 1.271 7.465 1.460 1.00 78.62 76 VAL A C 1
ATOM 571 O O . VAL A 1 76 ? 0.129 7.211 1.816 1.00 78.62 76 VAL A O 1
ATOM 574 N N . ALA A 1 77 ? 2.199 7.902 2.313 1.00 77.31 77 ALA A N 1
ATOM 575 C CA . ALA A 1 77 ? 1.937 8.120 3.735 1.00 77.31 77 ALA A CA 1
ATOM 576 C C . ALA A 1 77 ? 1.128 9.395 4.038 1.00 77.31 77 ALA A C 1
ATOM 578 O O . ALA A 1 77 ? 0.598 9.522 5.139 1.00 77.31 77 ALA A O 1
ATOM 579 N N . GLU A 1 78 ? 1.056 10.336 3.094 1.00 78.00 78 GLU A N 1
ATOM 580 C CA . GLU A 1 78 ? 0.235 11.552 3.202 1.00 78.00 78 GLU A CA 1
ATOM 581 C C . GLU A 1 78 ? -1.246 11.329 2.841 1.00 78.00 78 GLU A C 1
ATOM 583 O O . GLU A 1 78 ? -2.063 12.216 3.092 1.00 78.00 78 GLU A O 1
ATOM 588 N N . PHE A 1 79 ? -1.582 10.176 2.251 1.00 63.41 79 PHE A N 1
ATOM 589 C CA . PHE A 1 79 ? -2.949 9.765 1.911 1.00 63.41 79 PHE A CA 1
ATOM 590 C C . PHE A 1 79 ? -3.682 9.156 3.113 1.00 63.41 79 PHE A C 1
ATOM 592 O O . PHE A 1 79 ? -4.893 9.447 3.256 1.00 63.41 79 PHE A O 1
#